Protein AF-A0A963MAK1-F1 (afdb_monomer_lite)

Sequence (94 aa):
MNPVASFRIVTARPAAHSRRPPQALRALAAVALAGAASLPLQAQATDAGKYPERPVRLIVSYAAGNVTDSLARIVSDKLSAQWGQAVTVENRPG

Foldseek 3Di:
DDDDDDDDPDDDDDDDDPPDPDCVVVVVVVVVVVVVVPDPPPPPPPVVPQPPPAAAEAEDQDDDPPPSNVVQVVVQVVVCVVNVYHYHYDYDHD

Radius of gyration: 39.07 Å; chains: 1; bounding box: 51×78×102 Å

pLDDT: mean 71.59, std 15.6, range [45.69, 93.81]

Secondary structure (DSSP, 8-state):
-----------PPPPP---PPPHHHHHHHHHHHHHGGGS--------TT---SSPEEEEESS-TTSHHHHHHHHHHHHHHHHHSS-EEEEE---

Structure (mmCIF, N/CA/C/O backbone):
data_AF-A0A963MAK1-F1
#
_entry.id   AF-A0A963MAK1-F1
#
loop_
_atom_site.group_PDB
_atom_site.id
_atom_site.type_symbol
_atom_site.label_atom_id
_atom_site.label_alt_id
_atom_site.label_comp_id
_atom_site.label_asym_id
_atom_site.label_entity_id
_atom_site.label_seq_id
_atom_site.pdbx_PDB_ins_code
_atom_site.Cartn_x
_atom_site.Cartn_y
_atom_site.Cartn_z
_atom_site.occupancy
_atom_site.B_iso_or_equiv
_atom_site.auth_seq_id
_atom_site.auth_comp_id
_atom_site.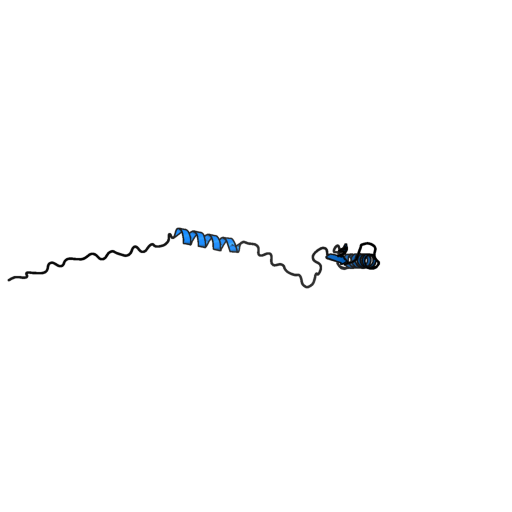auth_asym_id
_atom_site.auth_atom_id
_atom_site.pdbx_PDB_model_num
ATOM 1 N N . MET A 1 1 ? -39.789 65.346 83.421 1.00 46.19 1 MET A N 1
ATOM 2 C CA . MET A 1 1 ? -40.346 66.069 82.259 1.00 46.19 1 MET A CA 1
ATOM 3 C C . MET A 1 1 ? -39.234 66.293 81.251 1.00 46.19 1 MET A C 1
ATOM 5 O O . MET A 1 1 ? -38.140 66.644 81.670 1.00 46.19 1 MET A O 1
ATOM 9 N N . ASN A 1 2 ? -39.567 66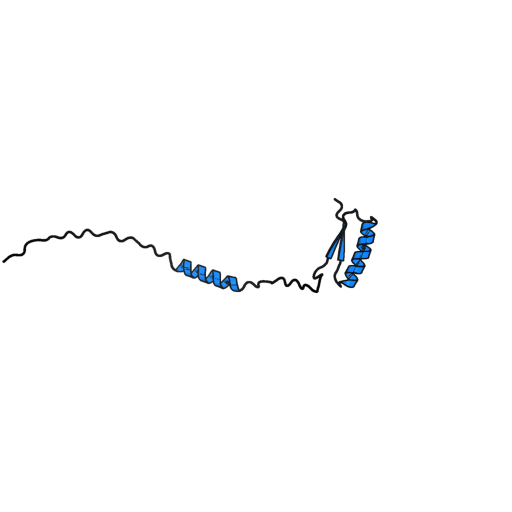.103 79.969 1.00 46.19 2 ASN A N 1
ATOM 10 C CA . ASN A 1 2 ? -38.764 66.294 78.754 1.00 46.19 2 ASN A CA 1
ATOM 11 C C . ASN A 1 2 ? -37.892 65.115 78.278 1.00 46.19 2 ASN A C 1
ATOM 13 O O . ASN A 1 2 ? -36.949 64.711 78.953 1.00 46.19 2 ASN A O 1
ATOM 17 N N . PRO A 1 3 ? -38.158 64.639 77.054 1.00 57.81 3 PRO A N 1
ATOM 18 C CA . PRO A 1 3 ? -37.087 64.361 76.112 1.00 57.81 3 PRO A CA 1
ATOM 19 C C . PRO A 1 3 ? -37.242 65.244 74.863 1.00 57.81 3 PRO A C 1
ATOM 21 O O . PRO A 1 3 ? -38.207 65.122 74.110 1.00 57.81 3 PRO A O 1
ATOM 24 N N . VAL A 1 4 ? -36.261 66.121 74.636 1.00 53.69 4 VAL A N 1
ATOM 25 C CA . VAL A 1 4 ? -36.027 66.780 73.342 1.00 53.69 4 VAL A CA 1
ATOM 26 C C . VAL A 1 4 ? -34.822 66.108 72.699 1.00 53.69 4 VAL A C 1
ATOM 28 O O . VAL A 1 4 ? -33.893 65.706 73.393 1.00 53.69 4 VAL A O 1
ATOM 31 N N . ALA A 1 5 ? -34.841 66.093 71.369 1.00 53.2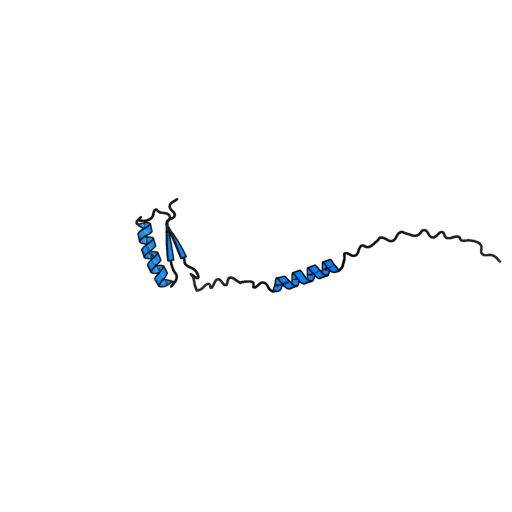5 5 ALA A N 1
ATOM 32 C CA . ALA A 1 5 ? -33.775 65.715 70.450 1.00 53.25 5 ALA A CA 1
ATOM 33 C C . ALA A 1 5 ? -33.713 64.228 70.084 1.00 53.25 5 ALA A C 1
ATOM 35 O O . ALA A 1 5 ? -33.216 63.381 70.816 1.00 53.25 5 ALA A O 1
ATOM 36 N N . SER A 1 6 ? -34.031 63.941 68.825 1.00 52.88 6 SER A N 1
ATOM 37 C CA . SER A 1 6 ? -32.949 63.846 67.840 1.00 52.88 6 SER A CA 1
ATOM 38 C C . SER A 1 6 ? -33.534 63.658 66.448 1.00 52.88 6 SER A C 1
ATOM 40 O O . SER A 1 6 ? -34.068 62.607 66.103 1.00 52.88 6 SER A O 1
ATOM 42 N N . PHE A 1 7 ? -33.418 64.710 65.642 1.00 59.22 7 PHE A N 1
ATOM 43 C CA . PHE A 1 7 ? -33.635 64.665 64.203 1.00 59.22 7 PHE A CA 1
ATOM 44 C C . PHE A 1 7 ? -32.517 63.812 63.594 1.00 59.22 7 PHE A C 1
ATOM 46 O O . PHE A 1 7 ? -31.363 64.234 63.540 1.00 59.22 7 PHE A O 1
ATOM 53 N N . ARG A 1 8 ? -32.834 62.587 63.171 1.00 60.19 8 ARG A N 1
ATOM 54 C CA . ARG A 1 8 ? -31.884 61.717 62.472 1.00 60.19 8 ARG A CA 1
ATOM 55 C C . ARG A 1 8 ? -32.188 61.776 60.982 1.00 60.19 8 ARG A C 1
ATOM 57 O O . ARG A 1 8 ? -33.099 61.110 60.502 1.00 60.19 8 ARG A O 1
ATOM 64 N N . ILE A 1 9 ? -31.431 62.599 60.261 1.00 59.28 9 ILE A N 1
ATOM 65 C CA . ILE A 1 9 ? -31.450 62.633 58.797 1.00 59.28 9 ILE A CA 1
ATOM 66 C C . ILE A 1 9 ? -30.925 61.280 58.301 1.00 59.28 9 ILE A C 1
ATOM 68 O O . ILE A 1 9 ? -29.753 60.947 58.471 1.00 59.28 9 ILE A O 1
ATOM 72 N N . VAL A 1 10 ? -31.823 60.478 57.732 1.00 61.53 10 VAL A N 1
ATOM 73 C CA . VAL A 1 10 ? -31.497 59.234 57.033 1.00 61.53 10 VAL A CA 1
ATOM 74 C C . VAL A 1 10 ? -30.975 59.611 55.652 1.00 61.53 10 VAL A C 1
ATOM 76 O O . VAL A 1 10 ? -31.740 60.015 54.779 1.00 61.53 10 VAL A O 1
ATOM 79 N N . THR A 1 11 ? -29.669 59.491 55.438 1.00 64.81 11 THR A N 1
ATOM 80 C CA . THR A 1 11 ? -29.093 59.532 54.094 1.00 64.81 11 THR A CA 1
ATOM 81 C C . THR A 1 11 ? -29.283 58.157 53.451 1.00 64.81 11 THR A C 1
ATOM 83 O O . THR A 1 11 ? -28.735 57.147 53.892 1.00 64.81 11 THR A O 1
ATOM 86 N N . ALA A 1 12 ? -30.134 58.090 52.428 1.00 47.66 12 ALA A N 1
ATOM 87 C CA . ALA A 1 12 ? -30.360 56.870 51.666 1.00 47.66 12 ALA A CA 1
ATOM 88 C C . ALA A 1 12 ? -29.110 56.523 50.836 1.00 47.66 12 ALA A C 1
ATOM 90 O O . ALA A 1 12 ? -28.645 57.309 50.013 1.00 47.66 12 ALA A O 1
ATOM 91 N N . ARG A 1 13 ? -28.564 55.327 51.064 1.00 50.03 13 ARG A N 1
ATOM 92 C CA . ARG A 1 13 ? -27.453 54.725 50.316 1.00 50.03 13 ARG A CA 1
ATOM 93 C C . ARG A 1 13 ? -28.002 54.152 48.995 1.00 50.03 13 ARG A C 1
ATOM 95 O O . ARG A 1 13 ? -28.890 53.303 49.065 1.00 50.03 13 ARG A O 1
ATOM 102 N N . PRO A 1 14 ? -27.523 54.558 47.805 1.00 45.69 14 PRO A N 1
ATOM 103 C CA . PRO A 1 14 ? -28.034 54.015 46.549 1.00 45.69 14 PRO A CA 1
ATOM 104 C C . PRO A 1 14 ? -27.623 52.543 46.408 1.00 45.69 14 PRO A C 1
ATOM 106 O O . PRO A 1 14 ? -2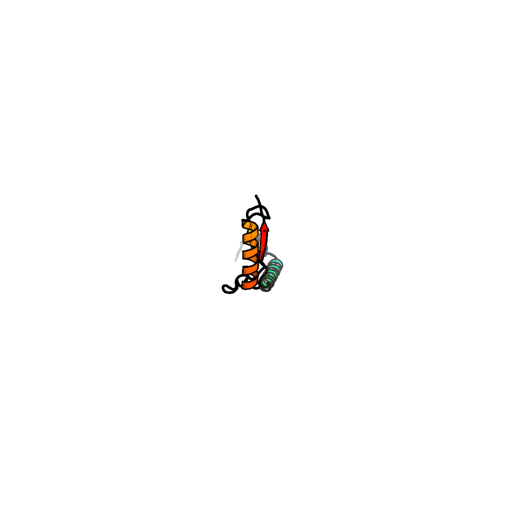6.440 52.199 46.422 1.00 45.69 14 PRO A O 1
ATOM 109 N N . ALA A 1 15 ? -28.620 51.661 46.325 1.00 52.91 15 ALA A N 1
ATOM 110 C CA . ALA A 1 15 ? -28.433 50.226 46.169 1.00 52.91 15 ALA A CA 1
ATOM 111 C C . ALA A 1 15 ? -27.873 49.907 44.774 1.00 52.91 15 ALA A C 1
ATOM 113 O O . ALA A 1 15 ? -28.463 50.254 43.750 1.00 52.91 15 ALA A O 1
ATOM 114 N N . ALA A 1 16 ? -26.726 49.229 44.749 1.00 50.09 16 ALA A N 1
ATOM 115 C CA . ALA A 1 16 ? -26.088 48.724 43.544 1.00 50.09 16 ALA A CA 1
ATOM 116 C C . ALA A 1 16 ? -27.038 47.786 42.780 1.00 50.09 16 ALA A C 1
ATOM 118 O O . ALA A 1 16 ? -27.508 46.775 43.305 1.00 50.09 16 ALA A O 1
ATOM 119 N N . HIS A 1 17 ? -27.314 48.128 41.525 1.00 50.66 17 HIS A N 1
ATOM 120 C CA . HIS A 1 17 ? -28.175 47.360 40.637 1.00 50.66 17 HIS A CA 1
ATOM 121 C C . HIS A 1 17 ? -27.433 46.090 40.193 1.00 50.66 17 HIS A C 1
ATOM 123 O O . HIS A 1 17 ? -26.664 46.100 39.231 1.00 50.66 17 HIS A O 1
ATOM 129 N N . SER A 1 18 ? -27.617 44.992 40.928 1.00 56.56 18 SER A N 1
ATOM 130 C CA . SER A 1 18 ? -27.081 43.682 40.552 1.00 56.56 18 SER A CA 1
ATOM 131 C C . SER A 1 18 ? -27.814 43.193 39.299 1.00 56.56 18 SER A C 1
ATOM 133 O O . SER A 1 18 ? -28.907 42.629 39.370 1.00 56.56 18 SER A O 1
ATOM 135 N N . ARG A 1 19 ? -27.233 43.465 38.124 1.00 57.44 19 ARG A N 1
ATOM 136 C CA . ARG A 1 19 ? -27.710 42.969 36.829 1.00 57.44 19 ARG A CA 1
ATOM 137 C C . ARG A 1 19 ? -27.507 41.457 36.781 1.00 57.44 19 ARG A C 1
ATOM 139 O O . ARG A 1 19 ? -26.458 40.978 36.358 1.00 57.44 19 ARG A O 1
ATOM 146 N N . ARG A 1 20 ? -28.499 40.693 37.237 1.00 61.28 20 ARG A N 1
ATOM 147 C CA . ARG A 1 20 ? -28.530 39.244 37.006 1.00 61.28 20 ARG A CA 1
ATOM 148 C C . ARG A 1 20 ? -28.599 39.021 35.488 1.00 61.28 20 ARG A C 1
ATOM 150 O O . ARG A 1 20 ? -29.533 39.535 34.871 1.00 61.28 20 ARG A O 1
ATOM 157 N N . PRO A 1 21 ? -27.637 38.314 34.866 1.00 58.06 21 PRO A N 1
ATOM 158 C CA . PRO A 1 21 ? -27.712 38.034 33.439 1.00 58.06 21 PRO A CA 1
ATOM 159 C C . PRO A 1 21 ? -28.973 37.200 33.156 1.00 58.06 21 PRO A C 1
ATOM 161 O O . PRO A 1 21 ? -29.336 36.350 33.980 1.00 58.06 21 PRO A O 1
ATOM 164 N N . PRO A 1 22 ? -29.672 37.454 32.036 1.00 57.84 22 PRO A N 1
ATOM 165 C CA . PRO A 1 22 ? -30.974 36.863 31.777 1.00 57.84 22 PRO A CA 1
ATOM 166 C C . PRO A 1 22 ? -30.848 35.341 31.709 1.00 57.84 22 PRO A C 1
ATOM 168 O O . PRO A 1 22 ? -30.048 34.789 30.954 1.00 57.84 22 PRO A O 1
ATOM 171 N N . GLN A 1 23 ? -31.667 34.664 32.513 1.00 61.53 23 GLN A N 1
ATOM 172 C CA . GLN A 1 23 ? -31.714 33.205 32.662 1.00 61.53 23 GLN A CA 1
ATOM 173 C C . GLN A 1 23 ? -31.932 32.476 31.318 1.00 61.53 23 GLN A C 1
ATOM 175 O O . GLN A 1 23 ? -31.545 31.318 31.175 1.00 61.53 23 GLN A O 1
ATOM 180 N N . ALA A 1 24 ? -32.450 33.186 30.309 1.00 56.84 24 ALA A N 1
ATOM 181 C CA . ALA A 1 24 ? -32.584 32.731 28.927 1.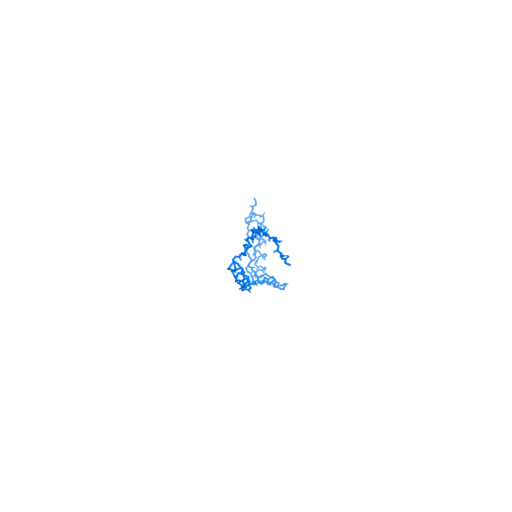00 56.84 24 ALA A CA 1
ATOM 182 C C . ALA A 1 24 ? -31.245 32.331 28.270 1.00 56.84 24 ALA A C 1
ATOM 184 O O . ALA A 1 24 ? -31.197 31.334 27.554 1.00 56.84 24 ALA A O 1
ATOM 185 N N . LEU A 1 25 ? -30.141 33.035 28.561 1.00 60.00 25 LEU A N 1
ATOM 186 C CA . LEU A 1 25 ? -28.810 32.688 28.032 1.00 60.00 25 LEU A CA 1
ATOM 187 C C . LEU A 1 25 ? -28.289 31.365 28.611 1.00 60.00 25 LEU A C 1
ATOM 189 O O . LEU A 1 25 ? -27.609 30.609 27.922 1.00 60.00 25 LEU A O 1
ATOM 193 N N . ARG A 1 26 ? -28.642 31.057 29.866 1.00 58.94 26 ARG A N 1
ATOM 194 C CA . ARG A 1 26 ? -28.286 29.780 30.503 1.00 58.94 26 ARG A CA 1
ATOM 195 C C . ARG A 1 26 ? -29.108 28.615 29.956 1.00 58.94 26 ARG A C 1
ATOM 197 O O . ARG A 1 26 ? -28.558 27.536 29.767 1.00 58.94 26 ARG A O 1
ATOM 204 N N . ALA A 1 27 ? -30.391 28.839 29.671 1.00 60.03 27 ALA A N 1
ATOM 205 C CA . ALA A 1 27 ? -31.261 27.820 29.087 1.00 60.03 27 ALA A CA 1
ATOM 206 C C . ALA A 1 27 ? -30.830 27.441 27.657 1.00 60.03 27 ALA A C 1
ATOM 208 O O . ALA A 1 27 ? -30.771 26.259 27.328 1.00 60.03 27 ALA A O 1
ATOM 209 N N . LEU A 1 28 ? -30.439 28.425 26.837 1.00 59.84 28 LEU A N 1
ATOM 210 C CA . LEU A 1 28 ? -29.921 28.189 25.483 1.00 59.84 28 LEU A CA 1
ATOM 211 C C . LEU A 1 28 ? -28.598 27.404 25.484 1.00 59.84 28 LEU A C 1
ATOM 213 O O . LEU A 1 28 ? -28.418 26.503 24.667 1.00 59.84 28 LEU A O 1
ATOM 217 N N . ALA A 1 29 ? -27.701 27.687 26.433 1.00 60.16 29 ALA A N 1
ATOM 218 C CA . ALA A 1 29 ? -26.446 26.947 26.574 1.00 60.16 29 ALA A CA 1
ATOM 219 C C . ALA A 1 29 ? -26.664 25.472 26.970 1.00 60.16 29 ALA A C 1
ATOM 221 O O . ALA A 1 29 ? -25.948 24.595 26.492 1.00 60.16 29 ALA A O 1
ATOM 222 N N . ALA A 1 30 ? -27.673 25.181 27.801 1.00 59.19 30 ALA A N 1
ATOM 223 C CA . ALA A 1 30 ? -27.990 23.814 28.220 1.00 59.19 30 ALA A CA 1
ATOM 224 C C . ALA A 1 30 ? -28.554 22.951 27.073 1.00 59.19 30 ALA A C 1
ATOM 226 O O . ALA A 1 30 ? -28.219 21.772 26.970 1.00 59.19 30 ALA A O 1
ATOM 227 N N . VAL A 1 31 ? -29.352 23.538 26.173 1.00 60.47 31 VAL A N 1
ATOM 228 C CA . VAL A 1 31 ? -29.883 22.832 24.990 1.00 60.47 31 VAL A CA 1
ATOM 229 C C . VAL A 1 31 ? -28.779 22.543 23.965 1.00 60.47 31 VAL A C 1
ATOM 231 O O . VAL A 1 31 ? -28.754 21.462 23.380 1.00 60.47 31 VAL A O 1
ATOM 234 N N . ALA A 1 32 ? -27.817 23.456 23.795 1.00 59.50 32 ALA A N 1
ATOM 235 C CA . ALA A 1 32 ? -26.680 23.249 22.895 1.00 59.50 32 ALA A CA 1
ATOM 236 C C . ALA A 1 32 ? -25.765 22.087 23.339 1.00 59.50 32 ALA A C 1
ATOM 238 O O . ALA A 1 32 ? -25.287 21.322 22.503 1.00 59.50 32 ALA A O 1
ATOM 239 N N . LEU A 1 33 ? -25.567 21.910 24.650 1.00 59.09 33 LEU A N 1
ATOM 240 C CA . LEU A 1 33 ? -24.786 20.797 25.206 1.00 59.09 33 LEU A CA 1
ATOM 241 C C . LEU A 1 33 ? -25.495 19.438 25.076 1.00 59.09 33 LEU A C 1
ATOM 243 O O . LEU A 1 33 ? -24.826 18.427 24.877 1.00 59.09 33 LEU A O 1
ATOM 247 N N . ALA A 1 34 ? -26.831 19.402 25.126 1.00 58.94 34 ALA A N 1
ATOM 248 C CA . ALA A 1 34 ? -27.601 18.169 24.943 1.00 58.94 34 ALA A CA 1
ATOM 249 C C . ALA A 1 34 ? -27.619 17.680 23.479 1.00 58.94 34 ALA A C 1
ATOM 251 O O . ALA A 1 34 ? -27.651 16.476 23.232 1.00 58.94 34 ALA A O 1
ATOM 252 N N . GLY A 1 35 ? -27.540 18.594 22.502 1.00 56.50 35 GLY A N 1
ATOM 253 C CA . GLY A 1 35 ? -27.467 18.246 21.076 1.00 56.50 35 GLY A CA 1
ATOM 254 C C . GLY A 1 35 ? -26.138 17.605 20.654 1.00 56.50 35 GLY A C 1
ATOM 255 O O . GLY A 1 35 ? -26.116 16.763 19.760 1.00 56.50 35 GLY A O 1
ATOM 256 N N . ALA A 1 36 ? -25.034 17.930 21.333 1.00 58.19 36 ALA A N 1
ATOM 257 C CA . ALA A 1 36 ? -23.702 17.414 21.000 1.00 58.19 36 ALA A CA 1
ATOM 258 C C . ALA A 1 36 ? -23.516 15.912 21.301 1.00 58.19 36 ALA A C 1
ATOM 260 O O . ALA A 1 36 ? -22.610 15.287 20.756 1.00 58.19 36 ALA A O 1
ATOM 261 N N . ALA A 1 37 ? -24.381 15.312 22.129 1.00 5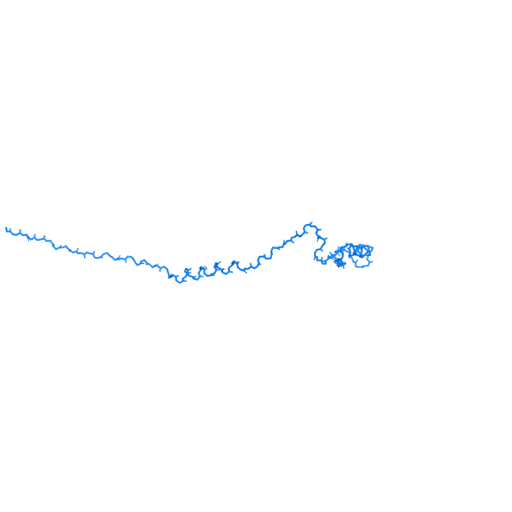8.50 37 ALA A N 1
ATOM 262 C CA . ALA A 1 37 ? -24.302 13.897 22.503 1.00 58.50 37 ALA A CA 1
ATOM 263 C C . ALA A 1 37 ? -24.875 12.932 21.446 1.00 58.50 37 ALA A C 1
ATOM 265 O O . ALA A 1 37 ? -24.769 11.719 21.607 1.00 58.50 37 ALA A O 1
ATOM 266 N N . SER A 1 38 ? -25.491 13.454 20.380 1.00 59.03 38 SER A N 1
ATOM 267 C CA . SER A 1 38 ? -26.136 12.646 19.333 1.00 59.03 38 SER A CA 1
ATOM 268 C C . SER A 1 38 ? -25.411 12.676 17.988 1.00 59.03 38 SER A C 1
ATOM 270 O O . SER A 1 38 ? -25.911 12.111 17.015 1.00 59.03 38 SER A O 1
ATOM 272 N N . LEU A 1 39 ? -24.208 13.262 17.920 1.00 63.72 39 LEU A N 1
ATOM 273 C CA . LEU A 1 39 ? -23.352 13.024 16.764 1.00 63.72 39 LEU A CA 1
ATOM 274 C C . LEU A 1 39 ? -22.895 11.560 16.810 1.00 63.72 39 LEU A C 1
ATOM 276 O O . LEU A 1 39 ? -22.275 11.164 17.801 1.00 63.72 39 LEU A O 1
ATOM 280 N N . PRO A 1 40 ? -23.168 10.749 15.771 1.00 63.16 40 PRO A N 1
ATOM 281 C CA . PRO A 1 40 ? -22.513 9.464 15.648 1.00 63.16 40 PRO A CA 1
ATOM 282 C C . PRO A 1 40 ? -21.020 9.759 15.553 1.00 63.16 40 PRO A C 1
ATOM 284 O O . PRO A 1 40 ? -20.533 10.294 14.563 1.00 63.16 40 PRO A O 1
ATOM 287 N N . LEU A 1 41 ? -20.286 9.465 16.619 1.00 63.66 41 LEU A N 1
ATOM 288 C CA . LEU A 1 41 ? -18.843 9.405 16.553 1.00 63.66 41 LEU A CA 1
ATOM 289 C C . LEU A 1 41 ? -18.551 8.153 15.726 1.00 63.66 41 LEU A C 1
ATOM 291 O O . LEU A 1 41 ? -18.544 7.049 16.269 1.00 63.66 41 LEU A O 1
ATOM 295 N N . GLN A 1 42 ? -18.409 8.293 14.402 1.00 65.88 42 GLN A N 1
ATOM 296 C CA . GLN A 1 42 ? -17.858 7.220 13.579 1.00 65.88 42 GLN A CA 1
ATOM 297 C C . GLN A 1 42 ? -16.425 6.976 14.054 1.00 65.88 42 GLN A C 1
ATOM 299 O O . GLN A 1 42 ? -15.469 7.568 13.556 1.00 65.88 42 GLN A O 1
ATOM 304 N N . ALA A 1 43 ? -16.286 6.116 15.060 1.00 63.00 43 ALA A N 1
ATOM 305 C CA . ALA A 1 43 ? -15.023 5.519 15.419 1.00 63.00 43 ALA A CA 1
ATOM 306 C C . ALA A 1 43 ? -14.509 4.822 14.158 1.00 63.00 43 ALA A C 1
ATOM 308 O O . ALA A 1 43 ? -15.123 3.873 13.667 1.00 63.00 43 ALA A O 1
ATOM 309 N N . GLN A 1 44 ? -13.415 5.335 13.599 1.00 65.00 44 GLN A N 1
ATOM 310 C CA . GLN A 1 44 ? -12.671 4.636 12.564 1.00 65.00 44 GLN A CA 1
ATOM 311 C C . GLN A 1 44 ? -12.028 3.432 13.247 1.00 65.00 44 GLN A C 1
ATOM 313 O O . GLN A 1 44 ? -10.914 3.518 13.757 1.00 65.00 44 GLN A O 1
ATOM 318 N N . ALA A 1 45 ? -12.777 2.336 13.347 1.00 56.94 45 ALA A N 1
ATOM 319 C CA . ALA A 1 45 ? -12.217 1.050 13.701 1.00 56.94 45 ALA A CA 1
ATOM 320 C C . ALA A 1 45 ? -11.235 0.691 12.585 1.00 56.94 45 ALA A C 1
ATOM 322 O O . ALA A 1 45 ? -11.639 0.222 11.530 1.00 56.94 45 ALA A O 1
ATOM 323 N N . THR A 1 46 ? -9.955 0.999 12.790 1.00 58.78 46 THR A N 1
ATOM 324 C CA . THR A 1 46 ? -8.870 0.434 11.997 1.00 58.78 46 THR A CA 1
ATOM 325 C C . THR A 1 46 ? -8.843 -1.046 12.341 1.00 58.78 46 THR A C 1
ATOM 327 O O . THR A 1 46 ? -8.343 -1.420 13.408 1.00 58.78 46 THR A O 1
ATOM 330 N N . ASP A 1 47 ? -9.461 -1.874 11.505 1.00 58.53 47 ASP A N 1
ATOM 331 C CA . ASP A 1 47 ? -9.489 -3.315 11.702 1.00 58.53 47 ASP A CA 1
ATOM 332 C C . ASP A 1 47 ? -8.053 -3.806 11.458 1.00 58.53 47 ASP A C 1
ATOM 334 O O . ASP A 1 47 ? -7.616 -4.015 10.326 1.00 58.53 47 ASP A O 1
ATOM 338 N N . ALA A 1 48 ? -7.258 -3.896 12.531 1.00 58.44 48 ALA A N 1
ATOM 339 C CA . ALA A 1 48 ? -5.815 -4.151 12.480 1.00 58.44 48 ALA A CA 1
ATOM 340 C C . ALA A 1 48 ? -5.442 -5.500 11.822 1.00 58.44 48 ALA A C 1
ATOM 342 O O . ALA A 1 48 ? -4.261 -5.797 11.657 1.00 58.44 48 ALA A O 1
ATOM 343 N N . GLY A 1 49 ? -6.434 -6.311 11.438 1.00 61.53 49 GLY A N 1
ATOM 344 C CA . GLY A 1 49 ? -6.266 -7.578 10.732 1.00 61.53 49 GLY A CA 1
ATOM 345 C C . GLY A 1 49 ? -6.682 -7.589 9.255 1.00 61.53 49 GLY A C 1
ATOM 346 O O . GLY A 1 49 ? -6.445 -8.602 8.602 1.00 61.53 49 GLY A O 1
ATOM 347 N N . LYS A 1 50 ? -7.296 -6.528 8.702 1.00 68.25 50 LYS A N 1
ATOM 348 C CA . LYS A 1 50 ? -7.842 -6.521 7.324 1.00 68.25 50 LYS A CA 1
ATOM 349 C C . LYS A 1 50 ? -7.404 -5.297 6.524 1.00 68.25 50 LYS A C 1
ATOM 351 O O . LYS A 1 50 ? -8.205 -4.539 5.990 1.00 68.25 50 LYS A O 1
ATOM 356 N N . TYR A 1 51 ? -6.095 -5.121 6.404 1.00 67.06 51 TYR A N 1
ATOM 357 C CA . TYR A 1 51 ? -5.556 -4.282 5.341 1.00 67.06 51 TYR A CA 1
ATOM 358 C C . TYR A 1 51 ? -5.679 -5.033 4.003 1.00 67.06 51 TYR A C 1
ATOM 360 O O . TYR A 1 51 ? -5.274 -6.198 3.964 1.00 67.06 51 TYR A O 1
ATOM 368 N N . PRO A 1 52 ? -6.174 -4.426 2.909 1.00 75.06 52 PRO A N 1
ATOM 369 C CA . PRO A 1 52 ? -6.656 -3.054 2.726 1.00 75.06 52 PRO A CA 1
ATOM 370 C C . PRO A 1 52 ? -8.196 -2.939 2.735 1.00 75.06 52 PRO A C 1
ATOM 372 O O . PRO A 1 52 ? -8.890 -3.686 2.058 1.00 75.06 52 PRO A O 1
ATOM 375 N N . GLU A 1 53 ? -8.730 -1.915 3.406 1.00 73.69 53 GLU A N 1
ATOM 376 C CA . GLU A 1 53 ? -10.178 -1.613 3.436 1.00 73.69 53 GLU A CA 1
ATOM 377 C C . GLU A 1 53 ? -10.672 -0.820 2.206 1.00 73.69 53 GLU A C 1
ATOM 379 O O . GLU A 1 53 ? -11.869 -0.578 2.040 1.00 73.69 53 GLU A O 1
ATOM 384 N N . ARG A 1 54 ? -9.749 -0.324 1.371 1.00 81.81 54 ARG A N 1
ATOM 385 C CA . ARG A 1 54 ? -10.026 0.565 0.230 1.00 81.81 54 ARG A CA 1
ATOM 386 C C . ARG A 1 54 ? -9.083 0.261 -0.933 1.00 81.81 54 ARG A C 1
ATOM 388 O O . ARG A 1 54 ? -7.984 -0.239 -0.688 1.00 81.81 54 ARG A O 1
ATOM 395 N N . PRO A 1 55 ? -9.459 0.608 -2.180 1.00 85.06 55 PRO A N 1
ATOM 396 C CA . PRO A 1 55 ? -8.564 0.496 -3.327 1.00 85.06 55 PRO A CA 1
ATOM 397 C C . PRO A 1 55 ? -7.201 1.143 -3.059 1.00 85.06 55 PRO A C 1
ATOM 399 O O . PRO A 1 55 ? -7.132 2.289 -2.609 1.00 85.06 55 PRO A O 1
ATOM 402 N N . VAL A 1 56 ? -6.122 0.413 -3.342 1.00 89.06 56 VAL A N 1
ATOM 403 C CA . VAL A 1 56 ? -4.746 0.876 -3.119 1.00 89.06 56 VAL A CA 1
ATOM 404 C C . VAL A 1 56 ? -4.201 1.472 -4.412 1.00 89.06 56 VAL A C 1
ATOM 406 O O . VAL A 1 56 ? -4.336 0.892 -5.487 1.00 89.06 56 VAL A O 1
ATOM 409 N N . ARG A 1 57 ? -3.553 2.635 -4.317 1.00 91.38 57 ARG A N 1
ATOM 410 C CA . ARG A 1 57 ? -2.869 3.275 -5.447 1.00 91.38 57 ARG A CA 1
ATOM 411 C C . ARG A 1 57 ? -1.369 3.043 -5.344 1.00 91.38 57 ARG A C 1
ATOM 413 O O . ARG A 1 57 ? -0.740 3.510 -4.398 1.00 91.38 57 ARG A O 1
ATOM 420 N N . LEU A 1 58 ? -0.804 2.343 -6.320 1.00 89.88 58 LEU A N 1
ATOM 421 C CA . LEU A 1 58 ? 0.630 2.109 -6.425 1.00 89.88 58 LEU A CA 1
ATOM 422 C C . LEU A 1 58 ? 1.257 3.235 -7.250 1.00 89.88 58 LEU A C 1
ATOM 424 O O . LEU A 1 58 ? 1.060 3.304 -8.462 1.00 89.88 58 LEU A O 1
ATOM 428 N N . ILE A 1 59 ? 1.982 4.136 -6.588 1.00 90.38 59 ILE A N 1
ATOM 429 C CA . ILE A 1 59 ? 2.615 5.280 -7.251 1.00 90.38 59 ILE A CA 1
ATOM 430 C C . ILE A 1 59 ? 3.973 4.855 -7.803 1.00 90.38 59 ILE A C 1
ATOM 432 O O . ILE A 1 59 ? 4.833 4.383 -7.060 1.00 90.38 59 ILE A O 1
ATOM 436 N N . VAL A 1 60 ? 4.176 5.065 -9.100 1.00 91.38 60 VAL A N 1
ATOM 437 C CA . VAL A 1 60 ? 5.453 4.824 -9.774 1.00 91.38 60 VAL A CA 1
ATOM 438 C C . VAL A 1 60 ? 6.062 6.169 -10.151 1.00 91.38 60 VAL A C 1
ATOM 440 O O . VAL A 1 60 ? 5.506 6.905 -10.966 1.00 91.38 60 VAL A O 1
ATOM 443 N N . SER A 1 61 ? 7.225 6.484 -9.580 1.00 87.06 61 SER A N 1
ATOM 444 C CA . SER A 1 61 ? 7.966 7.740 -9.801 1.00 87.06 61 SER A CA 1
ATOM 445 C C . SER A 1 61 ? 8.750 7.758 -11.122 1.00 87.06 61 SER A C 1
ATOM 447 O O . SER A 1 61 ? 9.865 8.266 -11.191 1.00 87.06 61 SER A O 1
ATOM 449 N N . TYR A 1 62 ? 8.198 7.144 -12.165 1.00 84.06 62 TYR A N 1
ATOM 450 C CA . TYR A 1 62 ? 8.795 7.043 -13.494 1.00 84.06 62 TYR A CA 1
ATOM 451 C C . TYR A 1 62 ? 7.714 7.234 -14.557 1.00 84.06 62 TYR A C 1
ATOM 453 O O . TYR A 1 62 ? 6.529 7.021 -14.294 1.00 84.06 62 TYR A O 1
ATOM 461 N N . ALA A 1 63 ? 8.130 7.614 -15.768 1.00 81.50 63 ALA A N 1
ATOM 462 C CA . ALA A 1 63 ? 7.237 7.691 -16.919 1.00 81.50 63 ALA A CA 1
ATOM 463 C C . ALA A 1 63 ? 6.553 6.337 -17.195 1.00 81.50 63 ALA A C 1
ATOM 465 O O . ALA A 1 63 ? 7.145 5.271 -16.988 1.00 81.50 63 ALA A O 1
ATOM 466 N N . ALA A 1 64 ? 5.308 6.392 -17.676 1.00 81.19 64 ALA A N 1
ATOM 467 C CA . ALA A 1 64 ? 4.551 5.208 -18.071 1.00 81.19 64 ALA A CA 1
ATOM 468 C C . ALA A 1 64 ? 5.280 4.439 -19.190 1.00 81.19 64 ALA A C 1
ATOM 470 O O . ALA A 1 64 ? 5.905 5.045 -20.061 1.00 81.19 64 ALA A O 1
ATOM 471 N N . GLY A 1 65 ? 5.212 3.105 -19.164 1.00 82.88 65 GLY A N 1
ATOM 472 C CA . GLY A 1 65 ? 5.880 2.249 -20.154 1.00 82.88 65 GLY A CA 1
ATOM 473 C C . GLY A 1 65 ? 7.369 1.970 -19.906 1.00 82.88 65 GLY A C 1
ATOM 474 O O . GLY A 1 65 ? 7.988 1.262 -20.697 1.00 82.88 65 GLY A O 1
ATOM 475 N N . ASN A 1 66 ? 7.959 2.471 -18.814 1.00 86.88 66 ASN A N 1
ATOM 476 C CA . ASN A 1 66 ? 9.283 2.028 -18.360 1.00 86.88 66 ASN A CA 1
ATOM 477 C C . ASN A 1 66 ? 9.194 0.625 -17.713 1.00 86.88 66 ASN A C 1
ATOM 479 O O . ASN A 1 66 ? 8.127 0.202 -17.268 1.00 86.88 66 ASN A O 1
ATOM 483 N N . VAL A 1 67 ? 10.320 -0.083 -17.590 1.00 89.50 67 VAL A N 1
ATOM 484 C CA . VAL A 1 67 ? 10.437 -1.384 -16.907 1.00 89.50 67 VAL A CA 1
ATOM 485 C C . VAL A 1 67 ? 9.797 -1.343 -15.515 1.00 89.50 67 VAL A C 1
ATOM 487 O O . VAL A 1 67 ? 9.094 -2.276 -15.134 1.00 89.50 67 VAL A O 1
ATOM 490 N N . THR A 1 68 ? 9.965 -0.239 -14.782 1.00 88.50 68 THR A N 1
ATOM 491 C CA . THR A 1 68 ? 9.357 -0.055 -13.457 1.00 88.50 68 THR A CA 1
ATOM 492 C C . THR A 1 68 ? 7.824 -0.011 -13.498 1.00 88.50 68 THR A C 1
ATOM 494 O O . THR A 1 68 ? 7.191 -0.555 -12.599 1.00 88.50 68 THR A O 1
ATOM 497 N N . ASP A 1 69 ? 7.211 0.579 -14.534 1.00 91.19 69 ASP A N 1
ATOM 498 C CA . ASP A 1 69 ? 5.747 0.588 -14.706 1.00 91.19 69 ASP A CA 1
ATOM 499 C C . ASP A 1 69 ? 5.218 -0.814 -15.032 1.00 91.19 69 ASP A C 1
ATOM 501 O O . ASP A 1 69 ? 4.249 -1.277 -14.431 1.00 91.19 69 ASP A O 1
ATOM 505 N N . SER A 1 70 ? 5.903 -1.537 -15.920 1.00 90.56 70 SER A N 1
ATOM 506 C CA . SER A 1 70 ? 5.549 -2.919 -16.264 1.00 90.56 70 SER A CA 1
ATOM 507 C C . SER A 1 70 ? 5.613 -3.845 -15.047 1.00 90.56 70 SER A C 1
ATOM 509 O O . SER A 1 70 ? 4.699 -4.637 -14.819 1.00 90.56 70 SER A O 1
ATOM 511 N N . LEU A 1 71 ? 6.657 -3.719 -14.221 1.00 92.00 71 LEU A N 1
ATOM 512 C CA . LEU A 1 71 ? 6.768 -4.469 -12.969 1.00 92.00 71 LEU A CA 1
ATOM 513 C C . LEU A 1 71 ? 5.677 -4.072 -11.969 1.00 92.00 71 LEU A C 1
ATOM 515 O O . LEU A 1 71 ? 5.084 -4.947 -11.340 1.00 92.00 71 LEU A O 1
ATOM 519 N N . ALA A 1 72 ? 5.369 -2.779 -11.852 1.00 92.56 72 ALA A N 1
ATOM 520 C CA . ALA A 1 72 ? 4.311 -2.292 -10.975 1.00 92.56 72 ALA A CA 1
ATOM 521 C C . ALA A 1 72 ? 2.936 -2.862 -11.351 1.00 92.56 72 ALA A C 1
ATOM 523 O O . ALA A 1 72 ? 2.183 -3.231 -10.454 1.00 92.56 72 ALA A O 1
ATOM 524 N N . ARG A 1 73 ? 2.637 -3.008 -12.649 1.00 92.00 73 ARG A N 1
ATOM 525 C CA . ARG A 1 73 ? 1.393 -3.631 -13.140 1.00 92.00 73 ARG A CA 1
ATOM 526 C C . ARG A 1 73 ? 1.302 -5.115 -12.787 1.00 92.00 73 ARG A C 1
ATOM 528 O O . ARG A 1 73 ? 0.282 -5.579 -12.292 1.00 92.00 73 ARG A O 1
ATOM 535 N N . ILE A 1 74 ? 2.399 -5.854 -12.949 1.00 93.81 74 ILE A N 1
ATOM 536 C CA . ILE A 1 74 ? 2.448 -7.274 -12.561 1.00 93.81 74 ILE A CA 1
ATOM 537 C C . ILE A 1 74 ? 2.233 -7.430 -11.049 1.00 93.81 74 ILE A C 1
ATOM 539 O O . ILE A 1 74 ? 1.518 -8.327 -10.597 1.00 93.81 74 ILE A O 1
ATOM 543 N N . VAL A 1 75 ? 2.856 -6.559 -10.252 1.00 93.62 75 VAL A N 1
ATOM 544 C CA . VAL A 1 75 ? 2.697 -6.559 -8.795 1.00 93.62 75 VAL A CA 1
ATOM 545 C C . VAL A 1 75 ? 1.274 -6.161 -8.406 1.00 93.62 75 VAL A C 1
ATOM 547 O O . VAL A 1 75 ? 0.690 -6.823 -7.550 1.00 93.62 75 VAL A O 1
ATOM 550 N N . SER A 1 76 ? 0.685 -5.144 -9.043 1.00 92.00 76 SER A N 1
ATOM 551 C CA . SER A 1 76 ? -0.683 -4.712 -8.747 1.00 92.00 76 SER A CA 1
ATOM 552 C C . SER A 1 76 ? -1.705 -5.805 -9.023 1.00 92.00 76 SER A C 1
ATOM 554 O O . SER A 1 76 ? -2.587 -6.009 -8.194 1.00 92.00 76 SER A O 1
ATOM 556 N N . ASP A 1 77 ? -1.558 -6.556 -10.114 1.00 92.69 77 ASP A N 1
ATOM 557 C CA . ASP A 1 77 ? -2.479 -7.646 -10.451 1.00 92.69 77 ASP A CA 1
ATOM 558 C C . ASP A 1 77 ? -2.433 -8.761 -9.399 1.00 92.69 77 ASP A C 1
ATOM 560 O O . ASP A 1 77 ? -3.470 -9.236 -8.930 1.00 92.69 77 ASP A O 1
ATOM 564 N N . LYS A 1 78 ? -1.227 -9.136 -8.950 1.00 92.00 78 LYS A N 1
ATOM 565 C CA . LYS A 1 78 ? -1.061 -10.140 -7.888 1.00 92.00 78 LYS A CA 1
ATOM 566 C C . LYS A 1 78 ? -1.601 -9.662 -6.546 1.00 92.00 78 LYS A C 1
ATOM 568 O O . LYS A 1 78 ? -2.288 -10.422 -5.868 1.00 92.00 78 LYS A O 1
ATOM 573 N N . LEU A 1 79 ? -1.311 -8.419 -6.170 1.00 91.06 79 LEU A N 1
ATOM 574 C CA . LEU A 1 79 ? -1.824 -7.830 -4.935 1.00 91.06 79 LEU A CA 1
ATOM 575 C C . LEU A 1 79 ? -3.346 -7.714 -4.971 1.00 91.06 79 LEU A C 1
ATOM 577 O O . LEU A 1 79 ? -4.001 -8.004 -3.975 1.00 91.06 79 LEU A O 1
ATOM 581 N N . SER A 1 80 ? -3.919 -7.363 -6.123 1.00 89.19 80 SER A N 1
ATOM 582 C CA . SER A 1 80 ? -5.366 -7.283 -6.281 1.00 89.19 80 SER A CA 1
ATOM 583 C C . SER A 1 80 ? -6.032 -8.650 -6.124 1.00 89.19 80 SER A C 1
ATOM 585 O O . SER A 1 80 ? -7.040 -8.760 -5.427 1.00 89.19 80 SER A O 1
ATOM 587 N N . ALA A 1 81 ? -5.421 -9.709 -6.667 1.00 89.38 81 ALA A N 1
ATOM 588 C CA . ALA A 1 81 ? -5.885 -11.082 -6.483 1.00 89.38 81 ALA A CA 1
ATOM 589 C C . ALA A 1 81 ? -5.761 -11.576 -5.029 1.00 89.38 81 ALA A C 1
ATOM 591 O O . ALA A 1 81 ? -6.642 -12.285 -4.550 1.00 89.38 81 ALA A O 1
ATOM 592 N N . GLN A 1 82 ? -4.691 -11.208 -4.315 1.00 87.06 82 GLN A N 1
ATOM 593 C CA . GLN A 1 82 ? -4.472 -11.629 -2.924 1.00 87.06 82 GLN A CA 1
ATOM 594 C C . GLN A 1 82 ? -5.338 -10.868 -1.918 1.00 87.06 82 GLN A C 1
ATOM 596 O O . GLN A 1 82 ? -5.796 -11.453 -0.938 1.00 87.06 82 GLN A O 1
ATOM 601 N N . TRP A 1 83 ? -5.551 -9.574 -2.142 1.00 88.00 83 TRP A N 1
ATOM 602 C CA . TRP A 1 83 ? -6.318 -8.721 -1.238 1.00 88.00 83 TRP A CA 1
ATOM 603 C C . TRP A 1 83 ? -7.807 -8.656 -1.577 1.00 88.00 83 TRP A C 1
ATOM 605 O O . TRP A 1 83 ? -8.581 -8.147 -0.773 1.00 88.00 83 TRP A O 1
ATOM 615 N N . GLY A 1 84 ? -8.228 -9.142 -2.752 1.00 84.62 84 GLY A N 1
ATOM 616 C CA . GLY A 1 84 ? -9.615 -9.015 -3.218 1.00 84.62 84 GLY A CA 1
ATOM 617 C C . GLY A 1 84 ? -10.047 -7.560 -3.432 1.00 84.62 84 GLY A C 1
ATOM 618 O O . GLY A 1 84 ? -11.234 -7.266 -3.547 1.00 84.62 84 GLY A O 1
ATOM 619 N N . GLN A 1 85 ? -9.079 -6.646 -3.474 1.00 84.56 85 GLN A N 1
ATOM 620 C CA . GLN A 1 85 ? -9.270 -5.207 -3.535 1.00 84.56 85 GLN A CA 1
ATOM 621 C C . GLN A 1 85 ? -8.550 -4.671 -4.772 1.00 84.56 85 GLN A C 1
ATOM 623 O O . GLN A 1 85 ? -7.460 -5.125 -5.112 1.00 84.56 85 GLN A O 1
ATOM 628 N N . ALA A 1 86 ? -9.145 -3.702 -5.466 1.00 88.88 86 ALA A N 1
ATOM 629 C CA . ALA A 1 86 ? -8.514 -3.107 -6.642 1.00 88.88 86 ALA A CA 1
ATOM 630 C C . ALA A 1 86 ? -7.190 -2.413 -6.272 1.00 88.88 86 ALA A C 1
ATOM 632 O O . ALA A 1 86 ? -7.158 -1.574 -5.366 1.00 88.88 86 ALA A O 1
ATOM 633 N N . VAL A 1 87 ? -6.116 -2.741 -6.994 1.00 92.25 87 VAL A N 1
ATOM 634 C CA . VAL A 1 87 ? -4.825 -2.048 -6.909 1.00 92.25 87 VAL A CA 1
ATOM 635 C C . VAL A 1 87 ? -4.566 -1.361 -8.245 1.00 92.25 87 VAL A C 1
ATOM 637 O O . VAL A 1 87 ? -4.457 -2.019 -9.273 1.00 92.25 87 VAL A O 1
ATOM 640 N N . THR A 1 88 ? -4.486 -0.034 -8.244 1.00 92.12 88 THR A N 1
ATOM 641 C CA . THR A 1 88 ? -4.318 0.776 -9.462 1.00 92.12 88 THR A CA 1
ATOM 642 C C . THR A 1 88 ? -2.934 1.406 -9.508 1.00 92.12 88 THR A C 1
ATOM 644 O O . THR A 1 88 ? -2.528 2.052 -8.542 1.00 92.12 88 THR A O 1
ATOM 647 N N . VAL A 1 89 ? -2.233 1.263 -10.632 1.00 92.19 89 VAL A N 1
ATOM 648 C CA . VAL A 1 89 ? -0.925 1.894 -10.862 1.00 92.19 89 VAL A CA 1
ATOM 649 C C . VAL A 1 89 ? -1.113 3.330 -11.346 1.00 92.19 89 VAL A C 1
ATOM 651 O O . VAL A 1 89 ? -1.870 3.575 -12.284 1.00 92.19 89 VAL A O 1
ATOM 654 N N . GLU A 1 90 ? -0.413 4.275 -10.725 1.00 89.56 90 GLU A N 1
ATOM 655 C CA . GLU A 1 90 ? -0.404 5.682 -11.122 1.00 89.56 90 GLU A CA 1
ATOM 656 C C . GLU A 1 90 ? 1.025 6.182 -11.300 1.00 89.56 90 GLU A C 1
ATOM 658 O O . GLU A 1 90 ? 1.806 6.264 -10.350 1.00 89.56 90 GLU A O 1
ATOM 663 N N . ASN A 1 91 ? 1.362 6.546 -12.532 1.00 90.94 91 ASN A N 1
ATOM 664 C CA . ASN A 1 91 ? 2.656 7.125 -12.847 1.00 90.94 91 ASN A CA 1
ATOM 665 C C . ASN A 1 91 ? 2.636 8.618 -12.521 1.00 90.94 91 ASN A C 1
ATOM 667 O O . ASN A 1 91 ? 1.857 9.377 -13.098 1.00 90.94 91 ASN A O 1
ATOM 671 N N . ARG A 1 92 ? 3.510 9.042 -11.610 1.00 85.56 92 ARG A N 1
ATOM 672 C CA . ARG A 1 92 ? 3.757 10.455 -11.310 1.00 85.56 92 ARG A CA 1
ATOM 673 C C . ARG A 1 92 ? 5.223 10.771 -11.597 1.00 85.56 92 ARG A C 1
ATOM 675 O O . ARG A 1 92 ? 6.020 10.794 -10.658 1.00 85.56 92 ARG A O 1
ATOM 682 N N . PRO A 1 93 ? 5.601 10.948 -12.877 1.00 76.31 93 PRO A N 1
ATOM 683 C CA . PRO A 1 93 ? 6.905 11.505 -13.198 1.00 76.31 93 PRO A CA 1
ATOM 684 C C . PRO A 1 93 ? 6.950 12.941 -12.663 1.00 76.31 93 PRO A C 1
ATOM 686 O O . PRO A 1 93 ? 6.011 13.709 -12.879 1.00 76.31 93 PRO A O 1
ATOM 689 N N . GLY A 1 94 ? 7.992 13.248 -11.891 1.00 72.56 94 GLY A N 1
ATOM 690 C CA . GLY A 1 94 ? 8.310 14.619 -11.491 1.00 72.56 94 GLY A CA 1
ATOM 691 C C . GLY A 1 94 ? 8.896 15.415 -12.643 1.00 72.56 94 GLY A C 1
ATOM 692 O O . GLY A 1 94 ? 9.467 14.779 -13.559 1.00 72.56 94 GLY A O 1
#